Protein AF-A0A969V4X9-F1 (afdb_monomer_lite)

Foldseek 3Di:
DPPPWQKDWDWDDFPQRRIFIWIWGADPVNFKTKIKTKQLDWPLLVQPLSVLLVVLQVVLVVVDPQWHWDADNVTGIIMIMRMDTCHVHDDDPVNVVCRVVVRRCSSRVPRRVQSVVCSVPVDGPPPVVVVVVVVVVCCVVDPCVVVVVVVVVVVVVVVVVVVVVPDDPPPPDDDD

pLDDT: mean 86.24, std 14.54, range [38.53, 97.69]

Secondary structure (DSSP, 8-state):
------EEEEEE--SS-S-EEEEEEEEGGGTEEEEEEEEEE--GGG-TTHHHHHHHHHHHHHHSSS-EEEE-TTT--EEEEEEEE-TTPPPPHHHHHHHHHHHHHIIIIIIHHHHHHHHHHS--TT-HHHHHHHHHHHHHHSTTHHHHHHHHHHHHHHHHHHHHHSSPPS------

Sequence (176 aa):
LEPKTHRIYTGVQGENIDHLLIIIELEEDGEFFSVYAPGVLSDVQNHVHKSAILQTMLSISWETKMLQWEYDPSDGEIRAIIEFPLEDAEMTERQFNRCLHGLVQLVDEMAMPRLRHVMETGFDLDDEDEGERLLLALQAEAPGLLSVLERAMEARKQRGRQYMNDSPSDSDTVQE

Radius of gyration: 23.24 Å; chains: 1; bounding box: 63×51×72 Å

Structure (mmCIF, N/CA/C/O backbone):
data_AF-A0A969V4X9-F1
#
_entry.id   AF-A0A969V4X9-F1
#
loop_
_atom_site.group_PDB
_atom_site.id
_atom_site.type_symbol
_atom_site.label_atom_id
_atom_site.label_alt_id
_atom_site.label_comp_id
_atom_site.label_asym_id
_atom_site.label_entity_id
_atom_site.label_seq_id
_atom_site.pdbx_PDB_ins_code
_atom_site.Cartn_x
_atom_site.Cartn_y
_atom_site.Cartn_z
_atom_site.occupancy
_atom_site.B_iso_or_equiv
_atom_site.auth_seq_id
_atom_site.auth_comp_id
_atom_site.auth_asym_id
_atom_site.auth_atom_id
_atom_site.pdbx_PDB_model_num
ATOM 1 N N . LEU A 1 1 ? -27.626 -12.149 19.887 1.00 43.78 1 LEU A N 1
ATOM 2 C CA . LEU A 1 1 ? -27.192 -10.752 19.698 1.00 43.78 1 LEU A CA 1
ATOM 3 C C . LEU A 1 1 ? -26.146 -10.814 18.610 1.00 43.78 1 LEU A C 1
ATOM 5 O O . LEU A 1 1 ? -25.141 -11.474 18.830 1.00 43.78 1 LEU A O 1
ATOM 9 N N . GLU A 1 2 ? -26.437 -10.285 17.425 1.00 48.66 2 GLU A N 1
ATOM 10 C CA . GLU A 1 2 ? -25.386 -10.104 16.420 1.00 48.66 2 GLU A CA 1
ATOM 11 C C . GLU A 1 2 ? -24.321 -9.178 17.029 1.00 48.66 2 GLU A C 1
ATOM 13 O O . GLU A 1 2 ? -24.698 -8.204 17.697 1.00 48.66 2 GLU A O 1
ATOM 18 N N . PRO A 1 3 ? -23.023 -9.502 16.912 1.00 53.81 3 PRO A N 1
ATOM 19 C CA . PRO A 1 3 ? -21.975 -8.626 17.412 1.00 53.81 3 PRO A CA 1
ATOM 20 C C . PRO A 1 3 ? -22.125 -7.263 16.732 1.00 53.81 3 PRO A C 1
ATOM 22 O O . PRO A 1 3 ? -22.320 -7.183 15.520 1.00 53.81 3 PRO A O 1
ATOM 25 N N . LYS A 1 4 ? -22.094 -6.182 17.518 1.00 58.22 4 LYS A N 1
ATOM 26 C CA . LYS A 1 4 ? -22.106 -4.827 16.962 1.00 58.22 4 LYS A CA 1
ATOM 27 C C . LYS A 1 4 ? -20.844 -4.663 16.123 1.00 58.22 4 LYS A C 1
ATOM 29 O O . LYS A 1 4 ? -19.748 -4.644 16.666 1.00 58.22 4 LYS A O 1
ATOM 34 N N . THR A 1 5 ? -21.003 -4.551 14.812 1.00 66.00 5 THR A N 1
ATOM 35 C CA . THR A 1 5 ? -19.896 -4.251 13.905 1.00 66.00 5 THR A CA 1
ATOM 36 C C . THR A 1 5 ? -19.573 -2.764 14.012 1.00 66.00 5 THR A C 1
ATOM 38 O O . THR A 1 5 ? -20.360 -1.928 13.563 1.00 66.00 5 THR A O 1
ATOM 41 N N . HIS A 1 6 ? -18.434 -2.421 14.610 1.00 83.62 6 HIS A N 1
ATOM 42 C CA . HIS A 1 6 ? -17.920 -1.050 14.656 1.00 83.62 6 HIS A CA 1
ATOM 43 C C . HIS A 1 6 ? -17.169 -0.740 13.359 1.00 83.62 6 HIS A C 1
ATOM 45 O O . HIS A 1 6 ? -15.962 -0.538 13.378 1.00 83.62 6 HIS A O 1
ATOM 51 N N . ARG A 1 7 ? -17.880 -0.760 12.225 1.00 93.00 7 ARG A N 1
ATOM 52 C CA . ARG A 1 7 ? -17.279 -0.617 10.895 1.00 93.00 7 ARG A CA 1
ATOM 53 C C . ARG A 1 7 ? -17.981 0.454 10.068 1.00 93.00 7 ARG A C 1
ATOM 55 O O . ARG A 1 7 ? -19.210 0.504 10.014 1.00 93.00 7 ARG A O 1
ATOM 62 N N . ILE A 1 8 ? -17.191 1.283 9.399 1.00 94.00 8 ILE A N 1
ATOM 63 C CA . ILE A 1 8 ? -17.632 2.296 8.442 1.00 94.00 8 ILE A CA 1
ATOM 64 C C . ILE A 1 8 ? -17.066 1.919 7.074 1.00 94.00 8 ILE A C 1
ATOM 66 O O . ILE A 1 8 ? -15.883 1.616 6.948 1.00 94.00 8 ILE A O 1
ATOM 70 N N . TYR A 1 9 ? -17.919 1.972 6.054 1.00 94.88 9 TYR A N 1
ATOM 71 C CA . TYR A 1 9 ? -17.525 1.848 4.655 1.00 94.88 9 TYR A CA 1
ATOM 72 C C . TYR A 1 9 ? -17.676 3.211 3.993 1.00 94.88 9 TYR A C 1
ATOM 74 O O . TYR A 1 9 ? -18.742 3.825 4.074 1.00 94.88 9 TYR A O 1
ATOM 82 N N . THR A 1 10 ? -16.622 3.682 3.340 1.00 94.44 10 THR A N 1
ATOM 83 C CA . THR A 1 10 ? -16.643 4.932 2.579 1.00 94.44 10 THR A CA 1
ATOM 84 C C . THR A 1 10 ? -15.857 4.779 1.284 1.00 94.44 10 THR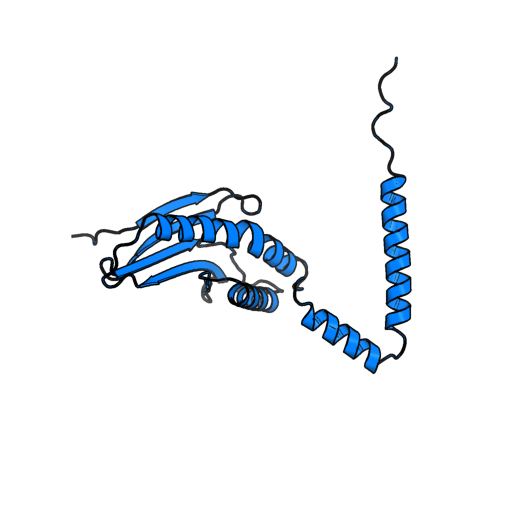 A C 1
ATOM 86 O O . THR A 1 10 ? -15.020 3.893 1.162 1.00 94.44 10 THR A O 1
ATOM 89 N N . GLY A 1 11 ? -16.155 5.612 0.293 1.00 92.25 11 GLY A N 1
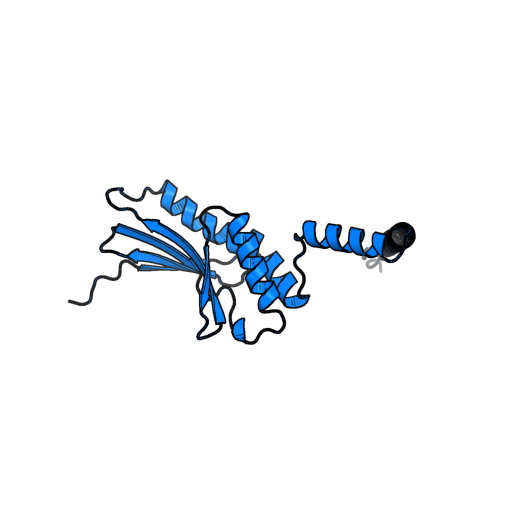ATOM 90 C CA . GLY A 1 11 ? -15.471 5.621 -0.996 1.00 92.25 11 GLY A CA 1
ATOM 91 C C . GLY A 1 11 ? -14.837 6.979 -1.247 1.00 92.25 11 GLY A C 1
ATOM 92 O O . GLY A 1 11 ? -15.440 8.009 -0.938 1.00 92.25 11 GLY A O 1
ATOM 93 N N . VAL A 1 12 ? -13.636 6.979 -1.813 1.00 89.38 12 VAL A N 1
ATOM 94 C CA . VAL A 1 12 ? -12.918 8.189 -2.221 1.00 89.38 12 VAL A CA 1
ATOM 95 C C . VAL A 1 12 ? -12.545 8.067 -3.694 1.00 89.38 12 VAL A C 1
ATOM 97 O O . VAL A 1 12 ? -12.189 6.989 -4.162 1.00 89.38 12 VAL A O 1
ATOM 100 N N . GLN A 1 13 ? -12.652 9.171 -4.428 1.00 87.12 13 GLN A N 1
ATOM 101 C CA . GLN A 1 13 ? -12.092 9.290 -5.773 1.00 87.12 13 GLN A CA 1
ATOM 102 C C . GLN A 1 13 ? -10.764 10.033 -5.666 1.00 87.12 13 GLN A C 1
ATOM 104 O O . GLN A 1 13 ? -10.707 11.075 -5.008 1.00 87.12 13 GLN A O 1
ATOM 109 N N . GLY A 1 14 ? -9.721 9.473 -6.269 1.00 81.94 14 GLY A N 1
ATOM 110 C CA . GLY A 1 14 ? -8.389 10.060 -6.326 1.00 81.94 14 GLY A CA 1
ATOM 111 C C . GLY A 1 14 ? -8.033 10.533 -7.732 1.00 81.94 14 GLY A C 1
ATOM 112 O O . GLY A 1 14 ? -8.827 10.426 -8.666 1.00 81.94 14 GLY A O 1
ATOM 113 N N . GLU A 1 15 ? -6.821 11.055 -7.885 1.00 85.94 15 GLU A N 1
ATOM 114 C CA . GLU A 1 15 ? -6.252 11.388 -9.194 1.00 85.94 15 GLU A CA 1
ATOM 115 C C . GLU A 1 15 ? -5.835 10.128 -9.956 1.00 85.94 15 GLU A C 1
ATOM 117 O O . GLU A 1 15 ? -5.897 10.073 -11.184 1.00 85.94 15 GLU A O 1
ATOM 122 N N . ASN A 1 16 ? -5.395 9.113 -9.214 1.00 86.69 16 ASN A N 1
ATOM 123 C CA . ASN A 1 16 ? -4.781 7.904 -9.734 1.00 86.69 16 ASN A CA 1
ATOM 124 C C . ASN A 1 16 ? -5.687 6.677 -9.568 1.00 86.69 16 ASN A C 1
ATOM 126 O O . ASN A 1 16 ? -5.441 5.660 -10.216 1.00 86.69 16 ASN A O 1
ATOM 130 N N . ILE A 1 17 ? -6.712 6.745 -8.724 1.00 81.88 17 ILE A N 1
ATOM 131 C CA . ILE A 1 17 ? -7.678 5.675 -8.482 1.00 81.88 17 ILE A CA 1
ATOM 132 C C . ILE A 1 17 ? -9.101 6.202 -8.679 1.00 81.88 17 ILE A C 1
ATOM 134 O O . ILE A 1 17 ? -9.562 7.083 -7.953 1.00 81.88 17 ILE A O 1
ATOM 138 N N . ASP A 1 18 ? -9.836 5.576 -9.602 1.00 80.31 18 ASP A N 1
ATOM 139 C CA . ASP A 1 18 ? -11.227 5.933 -9.912 1.00 80.31 18 ASP A CA 1
ATOM 140 C C . ASP A 1 18 ? -12.182 5.717 -8.726 1.00 80.31 18 ASP A C 1
ATOM 142 O O . ASP A 1 18 ? -13.144 6.467 -8.538 1.00 80.31 18 ASP A O 1
ATOM 146 N N . HIS A 1 19 ? -11.941 4.665 -7.938 1.00 86.81 19 HIS A N 1
ATOM 147 C CA . HIS A 1 19 ? -12.725 4.338 -6.752 1.00 86.81 19 HIS A CA 1
ATOM 148 C C . HIS A 1 19 ? -11.875 3.602 -5.711 1.00 86.81 19 HIS A C 1
ATOM 150 O O . HIS A 1 19 ? -11.645 2.398 -5.815 1.00 86.81 19 HIS A O 1
ATOM 156 N N . LEU A 1 20 ? -11.485 4.303 -4.649 1.00 91.00 20 LEU A N 1
ATOM 157 C CA . LEU A 1 20 ? -10.825 3.722 -3.487 1.00 91.00 20 LEU A CA 1
ATOM 158 C C . LEU A 1 20 ? -11.873 3.425 -2.408 1.00 91.00 20 LEU A C 1
ATOM 160 O O . LEU A 1 20 ? -12.407 4.343 -1.782 1.00 91.00 20 LEU A O 1
ATOM 164 N N . LEU A 1 21 ? -12.202 2.146 -2.210 1.00 95.19 21 LEU A N 1
ATOM 165 C CA . LEU A 1 21 ? -13.000 1.725 -1.056 1.00 95.19 21 LEU A CA 1
ATOM 166 C C . LEU A 1 21 ? -12.126 1.833 0.194 1.00 95.19 21 LEU A C 1
ATOM 168 O O . LEU A 1 21 ? -11.005 1.340 0.200 1.00 95.19 21 LEU A O 1
ATOM 172 N N . ILE A 1 22 ? -12.648 2.450 1.246 1.00 96.88 22 ILE A N 1
ATOM 173 C CA . ILE A 1 22 ? -11.993 2.564 2.545 1.00 96.88 22 ILE A CA 1
ATOM 174 C C . ILE A 1 22 ? -12.905 1.941 3.592 1.00 96.88 22 ILE A C 1
ATOM 176 O O . ILE A 1 22 ? -14.093 2.269 3.695 1.00 96.88 22 ILE A O 1
ATOM 180 N N . ILE A 1 23 ? -12.322 1.052 4.382 1.00 97.31 23 ILE A N 1
ATOM 181 C CA . ILE A 1 23 ? -12.945 0.424 5.532 1.00 97.31 23 ILE A CA 1
ATOM 182 C C . ILE A 1 23 ? -12.253 0.968 6.773 1.00 97.31 23 ILE A C 1
ATOM 184 O O . ILE A 1 23 ? -11.030 1.009 6.849 1.00 97.31 23 ILE A O 1
ATOM 188 N N . ILE A 1 24 ? -13.052 1.429 7.726 1.00 96.81 24 ILE A N 1
ATOM 189 C CA . ILE A 1 24 ? -12.587 1.903 9.026 1.00 96.81 24 ILE A CA 1
ATOM 190 C C . ILE A 1 24 ? -13.251 1.021 10.061 1.00 96.81 24 ILE A C 1
ATOM 192 O O . ILE A 1 24 ? -14.482 0.913 10.053 1.00 96.81 24 ILE A O 1
ATOM 196 N N . GLU A 1 25 ? -12.479 0.435 10.963 1.00 95.56 25 GLU A N 1
ATOM 197 C CA . GLU A 1 25 ? -13.048 -0.370 12.027 1.00 95.56 25 GLU A CA 1
ATOM 198 C C . GLU A 1 25 ? -12.310 -0.299 13.354 1.00 95.56 25 GLU A C 1
ATOM 200 O O . GLU A 1 25 ? -11.168 0.149 13.458 1.00 95.56 25 GLU A O 1
ATOM 205 N N . LEU A 1 26 ? -13.051 -0.706 14.382 1.00 94.12 26 LEU A N 1
ATOM 206 C CA . LEU A 1 26 ? -12.518 -1.019 15.690 1.00 94.12 26 LEU A CA 1
ATOM 207 C C . LEU A 1 26 ? -12.644 -2.520 15.930 1.00 94.12 26 LEU A C 1
ATOM 209 O O . LEU A 1 26 ? -13.746 -3.080 15.877 1.00 94.12 26 LEU A O 1
ATOM 213 N N . GLU A 1 27 ? -11.511 -3.132 16.226 1.00 92.38 27 GLU A N 1
ATOM 214 C CA . GLU A 1 27 ? -11.364 -4.525 16.619 1.00 92.38 27 GLU A CA 1
ATOM 215 C C . GLU A 1 27 ? -11.038 -4.606 18.115 1.00 92.38 27 GLU A C 1
ATOM 217 O O . GLU A 1 27 ? -10.978 -3.583 18.801 1.00 92.38 27 GLU A O 1
ATOM 222 N N . GLU A 1 28 ? -10.902 -5.827 18.638 1.00 92.19 28 GLU A N 1
ATOM 223 C CA . GLU A 1 28 ? -10.528 -6.069 20.041 1.00 92.19 28 GLU A CA 1
ATOM 224 C C . GLU A 1 28 ? -11.402 -5.272 21.032 1.00 92.19 28 GLU A C 1
ATOM 226 O O . GLU A 1 28 ? -10.919 -4.541 21.884 1.00 92.19 28 GLU A O 1
ATOM 231 N N . ASP A 1 29 ? -12.729 -5.346 20.858 1.00 89.50 29 ASP A N 1
ATOM 232 C CA . ASP A 1 29 ? -13.720 -4.626 21.677 1.00 89.50 29 ASP A CA 1
ATOM 233 C C . ASP A 1 29 ? -13.531 -3.091 21.745 1.00 89.50 29 ASP A C 1
ATOM 235 O O . ASP A 1 29 ? -14.072 -2.429 22.633 1.00 89.50 29 ASP A O 1
ATOM 239 N N . GLY A 1 30 ? -12.851 -2.498 20.758 1.00 89.88 30 GLY A N 1
ATOM 240 C CA . GLY A 1 30 ? -12.553 -1.065 20.716 1.00 89.88 30 GLY A CA 1
ATOM 241 C C . GLY A 1 30 ? -11.087 -0.722 20.967 1.00 89.88 30 GLY A C 1
ATOM 242 O O . GLY A 1 30 ? -10.726 0.444 20.822 1.00 89.88 30 GLY A O 1
ATOM 243 N N . GLU A 1 31 ? -10.262 -1.706 21.326 1.00 93.19 31 GLU A N 1
ATOM 244 C CA . GLU A 1 31 ? -8.864 -1.511 21.723 1.00 93.19 31 GLU A CA 1
ATOM 245 C C . GLU A 1 31 ? -7.889 -1.540 20.541 1.00 93.19 31 GLU A C 1
ATOM 247 O O . GLU A 1 31 ? -6.721 -1.201 20.718 1.00 93.19 31 GLU A O 1
ATOM 252 N N . PHE A 1 32 ? -8.353 -1.844 19.325 1.00 94.88 32 PHE A N 1
ATOM 253 C CA . PHE A 1 32 ? -7.520 -1.842 18.123 1.00 94.88 32 PHE A CA 1
ATOM 254 C C . PHE A 1 32 ? -8.195 -1.082 16.981 1.00 94.88 32 PHE A C 1
ATOM 256 O O . PHE A 1 32 ? -9.349 -1.342 16.643 1.00 94.88 32 PHE A O 1
ATOM 263 N N . PHE A 1 33 ? -7.490 -0.116 16.392 1.00 96.19 33 PHE A N 1
ATOM 264 C CA . PHE A 1 33 ? -8.005 0.702 15.296 1.00 96.19 33 PHE A CA 1
ATOM 265 C C . PHE A 1 33 ? -7.358 0.309 13.975 1.00 96.19 33 PHE A C 1
ATOM 267 O O . PHE A 1 33 ? -6.131 0.241 13.892 1.00 96.19 33 PHE A O 1
ATOM 274 N N . SER A 1 34 ? -8.172 0.175 12.927 1.00 96.88 34 SER A N 1
ATOM 275 C CA . SER A 1 34 ? -7.693 0.002 11.559 1.00 96.88 34 SER A CA 1
ATOM 276 C C . SER A 1 34 ? -8.452 0.890 10.570 1.00 96.88 34 SER A C 1
ATOM 278 O O . SER A 1 34 ? -9.662 1.125 10.658 1.00 96.88 34 SER A O 1
ATOM 280 N N . VAL A 1 35 ? -7.711 1.412 9.595 1.00 97.50 35 VAL A N 1
ATOM 281 C CA . VAL A 1 35 ? -8.251 2.036 8.390 1.00 97.50 35 VAL A CA 1
ATOM 282 C C . VAL A 1 35 ? -7.493 1.502 7.188 1.00 97.50 35 VAL A C 1
ATOM 284 O O . VAL A 1 35 ? -6.271 1.622 7.108 1.00 97.50 35 VAL A O 1
ATOM 287 N N . TYR A 1 36 ? -8.210 0.889 6.254 1.00 97.12 36 TYR A N 1
ATOM 288 C CA . TYR A 1 36 ? -7.590 0.206 5.128 1.00 97.12 36 TYR A CA 1
ATOM 289 C C . TYR A 1 36 ? -8.387 0.331 3.845 1.00 97.12 36 TYR A C 1
ATOM 291 O O . TYR A 1 36 ? -9.604 0.518 3.839 1.00 97.12 36 TYR A O 1
ATOM 299 N N . ALA A 1 37 ? -7.660 0.203 2.745 1.00 96.44 37 ALA A N 1
ATOM 300 C CA . ALA A 1 37 ? -8.189 0.097 1.407 1.00 96.44 37 ALA A CA 1
ATOM 301 C C . ALA A 1 37 ? -7.980 -1.336 0.902 1.00 96.44 37 ALA A C 1
ATOM 303 O O . ALA A 1 37 ? -6.838 -1.717 0.620 1.00 96.44 37 ALA A O 1
ATOM 304 N N . PRO A 1 38 ? -9.044 -2.154 0.812 1.00 95.25 38 PRO A N 1
ATOM 305 C CA . PRO A 1 38 ? -8.969 -3.435 0.128 1.00 95.25 38 PRO A CA 1
ATOM 306 C C . PRO A 1 38 ? -8.931 -3.236 -1.392 1.00 95.25 38 PRO A C 1
ATOM 308 O O . PRO A 1 38 ? -9.351 -2.200 -1.911 1.0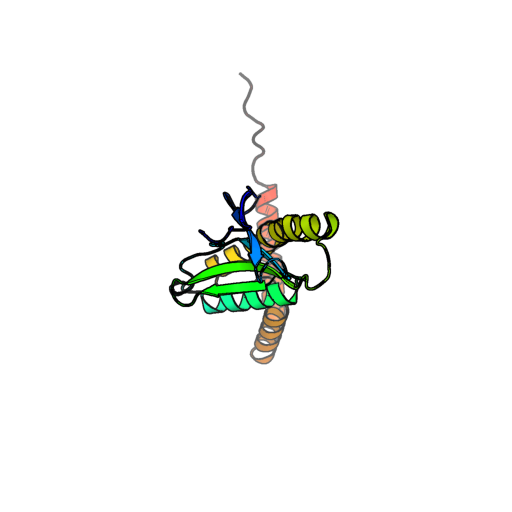0 95.25 38 PRO A O 1
ATOM 311 N N . GLY A 1 39 ? -8.471 -4.256 -2.109 1.00 92.38 39 GLY A N 1
ATOM 312 C CA . GLY A 1 39 ? -8.545 -4.320 -3.564 1.00 92.38 39 GLY A CA 1
ATOM 313 C C . GLY A 1 39 ? -7.785 -3.209 -4.281 1.00 92.38 39 GLY A C 1
ATOM 314 O O . GLY A 1 39 ? -8.189 -2.826 -5.375 1.00 92.38 39 GLY A O 1
ATOM 315 N N . VAL A 1 40 ? -6.706 -2.683 -3.688 1.00 94.00 40 VAL A N 1
ATOM 316 C CA . VAL A 1 40 ? -5.871 -1.653 -4.332 1.00 94.00 40 VAL A CA 1
ATOM 317 C C . VAL A 1 40 ? -5.308 -2.190 -5.645 1.00 94.00 40 VAL A C 1
ATOM 319 O O . VAL A 1 40 ? -5.346 -1.508 -6.665 1.00 94.00 40 VAL A O 1
ATOM 322 N N . LEU A 1 41 ? -4.841 -3.441 -5.623 1.00 93.75 41 LEU A N 1
ATOM 323 C CA . LEU A 1 41 ? -4.552 -4.241 -6.808 1.00 93.75 41 LEU A CA 1
ATOM 324 C C . LEU A 1 41 ? -5.179 -5.627 -6.640 1.00 93.75 41 LEU A C 1
ATOM 326 O O . LEU A 1 41 ? -5.418 -6.096 -5.526 1.00 93.75 41 LEU A O 1
ATOM 330 N N . SER A 1 42 ? -5.431 -6.302 -7.754 1.00 91.94 42 SER A N 1
ATOM 331 C CA . SER A 1 42 ? -5.992 -7.654 -7.777 1.00 91.94 42 SER A CA 1
ATOM 332 C C . SER A 1 42 ? -5.225 -8.530 -8.758 1.00 91.94 42 SER A C 1
ATOM 334 O O . SER A 1 42 ? -4.566 -8.022 -9.665 1.00 91.94 42 SER A O 1
ATOM 336 N N . ASP A 1 43 ? -5.322 -9.848 -8.578 1.00 92.69 43 ASP A N 1
ATOM 337 C CA . ASP A 1 43 ? -4.705 -10.854 -9.453 1.00 92.69 43 ASP A CA 1
ATOM 338 C C . ASP A 1 43 ? -3.167 -10.750 -9.563 1.00 92.69 43 ASP A C 1
ATOM 340 O O . ASP A 1 43 ? -2.540 -11.280 -10.484 1.00 92.69 43 ASP A O 1
ATOM 344 N N . VAL A 1 44 ? -2.508 -10.128 -8.573 1.00 96.19 44 VAL A N 1
ATOM 345 C CA . VAL A 1 44 ? -1.037 -10.006 -8.536 1.00 96.19 44 VAL A CA 1
ATOM 346 C C . VAL A 1 44 ? -0.369 -11.382 -8.495 1.00 96.19 44 VAL A C 1
ATOM 348 O O . VAL A 1 44 ? 0.753 -11.554 -8.971 1.00 96.19 44 VAL A O 1
ATOM 351 N N . GLN A 1 45 ? -1.070 -12.403 -7.992 1.00 96.12 45 GLN A N 1
ATOM 352 C CA . GLN A 1 45 ? -0.577 -13.778 -7.967 1.00 96.12 45 GLN A CA 1
ATOM 353 C C . GLN A 1 45 ? -0.222 -14.343 -9.352 1.00 96.12 45 GLN A C 1
ATOM 355 O O . GLN A 1 45 ? 0.721 -15.132 -9.431 1.00 96.12 45 GLN A O 1
ATOM 360 N N . ASN A 1 46 ? -0.932 -13.921 -10.407 1.00 96.00 46 ASN A N 1
ATOM 361 C CA . ASN A 1 46 ? -0.747 -14.380 -11.786 1.00 96.00 46 ASN A CA 1
ATOM 362 C C . ASN A 1 46 ? 0.001 -13.357 -12.657 1.00 96.00 46 ASN A C 1
ATOM 364 O O . ASN A 1 46 ? 0.241 -13.601 -13.841 1.00 96.00 46 ASN A O 1
ATOM 368 N N . HIS A 1 47 ? 0.384 -12.214 -12.087 1.00 97.25 47 HIS A N 1
ATOM 369 C CA . HIS A 1 47 ? 1.033 -11.142 -12.823 1.00 97.25 47 HIS A CA 1
ATOM 370 C C . HIS A 1 47 ? 2.484 -11.496 -13.187 1.00 97.25 47 HIS A C 1
ATOM 372 O O . HIS A 1 47 ? 3.260 -11.952 -12.345 1.00 97.25 47 HIS A O 1
ATOM 378 N N . VAL A 1 48 ? 2.897 -11.222 -14.431 1.00 97.62 48 VAL A N 1
ATOM 379 C CA . VAL A 1 48 ? 4.260 -11.523 -14.922 1.00 97.62 48 VAL A CA 1
ATOM 380 C C . VAL A 1 48 ? 5.352 -10.819 -14.104 1.00 97.62 48 VAL A C 1
ATOM 382 O O . VAL A 1 48 ? 6.430 -11.368 -13.894 1.00 97.62 48 VAL A O 1
ATOM 385 N N . HIS A 1 49 ? 5.042 -9.633 -13.578 1.00 97.38 49 HIS A N 1
ATOM 386 C CA . HIS A 1 49 ? 5.931 -8.828 -12.735 1.00 97.38 49 HIS A CA 1
ATOM 387 C C . HIS A 1 49 ? 5.651 -8.959 -11.230 1.00 97.38 49 HIS A C 1
ATOM 389 O O . HIS A 1 49 ? 6.022 -8.071 -10.470 1.00 97.38 49 HIS A O 1
ATOM 395 N N . LYS A 1 50 ? 5.015 -10.049 -10.774 1.00 96.88 50 LYS A N 1
ATOM 396 C CA . LYS A 1 50 ? 4.669 -10.266 -9.355 1.00 96.88 50 LYS A CA 1
ATOM 397 C C . LYS A 1 50 ? 5.810 -9.927 -8.392 1.00 96.88 50 LYS A C 1
ATOM 399 O O . LYS A 1 50 ? 5.600 -9.193 -7.435 1.00 96.88 50 LYS A O 1
ATOM 404 N N . SER A 1 51 ? 7.010 -10.451 -8.636 1.00 96.19 51 SER A N 1
ATOM 405 C CA . SER A 1 51 ? 8.156 -10.223 -7.748 1.00 96.19 51 SER A CA 1
ATOM 406 C C . SER A 1 51 ? 8.546 -8.750 -7.657 1.00 96.19 51 SER A C 1
ATOM 408 O O . SER A 1 51 ? 8.793 -8.275 -6.555 1.00 96.19 51 SER A O 1
ATOM 410 N N . ALA A 1 52 ? 8.548 -8.032 -8.784 1.00 95.50 52 ALA A N 1
ATOM 411 C CA . ALA A 1 52 ? 8.860 -6.607 -8.813 1.00 95.50 52 ALA A CA 1
ATOM 412 C C . ALA A 1 52 ? 7.790 -5.799 -8.067 1.00 95.50 52 ALA A C 1
ATOM 414 O O . ALA A 1 52 ? 8.128 -4.978 -7.228 1.00 95.50 52 ALA A O 1
ATOM 415 N N . ILE A 1 53 ? 6.506 -6.112 -8.276 1.00 96.56 53 ILE A N 1
ATOM 416 C CA . ILE A 1 53 ? 5.390 -5.468 -7.563 1.00 96.56 53 ILE A CA 1
ATOM 417 C C . ILE A 1 53 ? 5.546 -5.636 -6.048 1.00 96.56 53 ILE A C 1
ATOM 419 O O . ILE A 1 53 ? 5.511 -4.653 -5.311 1.00 96.56 53 ILE A O 1
ATOM 423 N N . LEU A 1 54 ? 5.753 -6.872 -5.578 1.00 96.69 54 LEU A N 1
ATOM 424 C CA . LEU A 1 54 ? 5.895 -7.157 -4.148 1.00 96.69 54 LEU A CA 1
ATOM 425 C C . LEU A 1 54 ? 7.147 -6.496 -3.554 1.00 96.69 54 LEU A C 1
ATOM 427 O O . LEU A 1 54 ? 7.093 -5.983 -2.439 1.00 96.69 54 LEU A O 1
ATOM 431 N N . GLN A 1 55 ? 8.263 -6.480 -4.286 1.00 95.44 55 GLN A N 1
ATOM 432 C CA . GLN A 1 55 ? 9.479 -5.789 -3.857 1.00 95.44 55 GLN A CA 1
ATOM 433 C C . GLN A 1 55 ? 9.253 -4.277 -3.752 1.00 95.44 55 GLN A C 1
ATOM 435 O O . GLN A 1 55 ? 9.575 -3.695 -2.720 1.00 95.44 55 GLN A O 1
ATOM 440 N N . THR A 1 56 ? 8.633 -3.656 -4.756 1.00 94.38 56 THR A N 1
ATOM 441 C CA . THR A 1 56 ? 8.277 -2.233 -4.733 1.00 94.38 56 THR A CA 1
ATOM 442 C C . THR A 1 56 ? 7.351 -1.899 -3.568 1.00 94.38 56 THR A C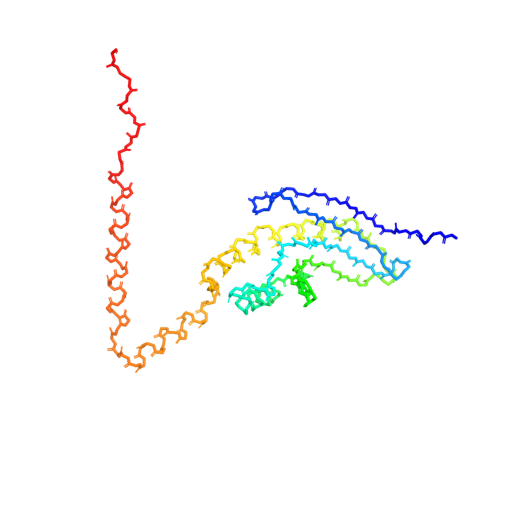 1
ATOM 444 O O . THR A 1 56 ? 7.575 -0.903 -2.890 1.00 94.38 56 THR A O 1
ATOM 447 N N . MET A 1 57 ? 6.354 -2.736 -3.261 1.00 95.31 57 MET A N 1
ATOM 448 C CA . MET A 1 57 ? 5.504 -2.529 -2.080 1.00 95.31 57 MET A CA 1
ATOM 449 C C . MET A 1 57 ? 6.314 -2.505 -0.778 1.00 95.31 57 MET A C 1
ATOM 451 O O . MET A 1 57 ? 6.060 -1.674 0.096 1.00 95.31 57 MET A O 1
ATOM 455 N N . LEU A 1 58 ? 7.300 -3.396 -0.633 1.00 94.19 58 LEU A N 1
ATOM 456 C CA . LEU A 1 58 ? 8.188 -3.401 0.532 1.00 94.19 58 LEU A CA 1
ATOM 457 C C . LEU A 1 58 ? 9.071 -2.146 0.582 1.00 94.19 58 LEU A C 1
ATOM 459 O O . LEU A 1 58 ? 9.236 -1.579 1.662 1.00 94.19 58 LEU A O 1
ATOM 463 N N . SER A 1 59 ? 9.578 -1.673 -0.560 1.00 92.88 59 SER A N 1
ATOM 464 C CA . SER A 1 59 ? 10.325 -0.410 -0.649 1.00 92.88 59 SER A CA 1
ATOM 465 C C . SER A 1 59 ? 9.461 0.785 -0.240 1.00 92.88 59 SER A C 1
ATOM 467 O O . SER A 1 59 ? 9.839 1.545 0.649 1.00 92.88 59 SER A O 1
ATOM 469 N N . ILE A 1 60 ? 8.239 0.884 -0.770 1.00 92.38 60 ILE A N 1
ATOM 470 C CA . ILE A 1 60 ? 7.265 1.907 -0.369 1.00 92.38 60 ILE A CA 1
ATOM 471 C C . ILE A 1 60 ? 6.972 1.817 1.138 1.00 92.38 60 ILE A C 1
ATOM 473 O O . ILE A 1 60 ? 6.892 2.838 1.823 1.00 92.38 60 ILE A O 1
ATOM 477 N N . SER A 1 61 ? 6.835 0.608 1.691 1.00 92.69 61 SER A N 1
ATOM 478 C CA . SER A 1 61 ? 6.608 0.419 3.134 1.00 92.69 61 SER A CA 1
ATOM 479 C C . SER A 1 61 ? 7.776 0.941 3.978 1.00 92.69 61 SER A C 1
ATOM 481 O O . SER A 1 61 ? 7.567 1.451 5.073 1.00 92.69 61 SER A O 1
ATOM 483 N N . TRP A 1 62 ? 9.008 0.834 3.475 1.00 91.06 62 TRP A N 1
ATOM 484 C CA . TRP A 1 62 ? 10.202 1.366 4.132 1.00 91.06 62 TRP A CA 1
ATOM 485 C C . TRP A 1 62 ? 10.289 2.897 4.061 1.00 91.06 62 TRP A C 1
ATOM 487 O O . TRP A 1 62 ? 10.701 3.551 5.020 1.00 91.06 62 TRP A O 1
ATOM 497 N N . GLU A 1 63 ? 9.899 3.475 2.927 1.00 90.25 63 GLU A N 1
ATOM 498 C CA . GLU A 1 63 ? 9.952 4.918 2.673 1.00 90.25 63 GLU A CA 1
ATOM 499 C C . GLU A 1 63 ? 8.846 5.689 3.412 1.00 90.25 63 GLU A C 1
ATOM 501 O O . GLU A 1 63 ? 8.985 6.878 3.722 1.00 90.25 63 GLU A O 1
ATOM 506 N N . THR A 1 64 ? 7.744 5.009 3.722 1.00 90.19 64 THR A N 1
ATOM 507 C CA . THR A 1 64 ? 6.563 5.607 4.341 1.00 90.19 64 THR A CA 1
ATOM 508 C C . THR A 1 64 ? 6.484 5.347 5.838 1.00 90.19 64 THR A C 1
ATOM 510 O O . THR A 1 64 ? 7.129 4.473 6.407 1.00 90.19 64 THR A O 1
ATOM 513 N N . LYS A 1 65 ? 5.674 6.158 6.523 1.00 87.88 65 LYS A N 1
ATOM 514 C CA . LYS A 1 65 ? 5.331 5.936 7.931 1.00 87.88 65 LYS A CA 1
ATOM 515 C C . LYS A 1 65 ? 3.887 5.478 8.027 1.00 87.88 65 LYS A C 1
ATOM 517 O O . LYS A 1 65 ? 3.029 6.064 7.374 1.00 87.88 65 LYS A O 1
ATOM 522 N N . MET A 1 66 ? 3.623 4.556 8.952 1.00 90.75 66 MET A N 1
ATOM 523 C CA . MET A 1 66 ? 2.296 4.026 9.318 1.00 90.75 66 MET A CA 1
ATOM 524 C C . MET A 1 66 ? 1.656 3.099 8.284 1.00 90.75 66 MET A C 1
ATOM 526 O O . MET A 1 66 ? 0.943 2.193 8.690 1.00 90.75 66 MET A O 1
ATOM 530 N N . LEU A 1 67 ? 1.882 3.329 6.990 1.00 94.88 67 LEU A 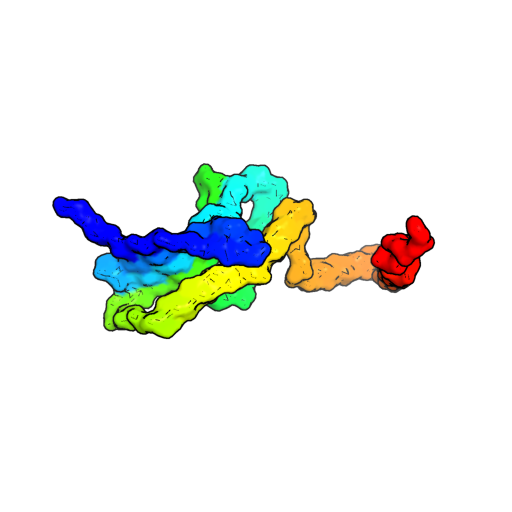N 1
ATOM 531 C CA . LEU A 1 67 ? 1.294 2.511 5.940 1.00 94.88 67 LEU A CA 1
ATOM 532 C C . LEU A 1 67 ? 1.963 1.140 5.882 1.00 94.88 67 LEU A C 1
ATOM 534 O O . LEU A 1 67 ? 3.181 1.033 5.755 1.00 94.88 67 LEU A O 1
ATOM 538 N N . GLN A 1 68 ? 1.141 0.106 5.923 1.00 95.81 68 GLN A N 1
ATOM 539 C CA . GLN A 1 68 ? 1.527 -1.263 5.647 1.00 95.81 68 GLN A CA 1
ATOM 540 C C . GLN A 1 68 ? 0.832 -1.721 4.373 1.00 95.81 68 GLN A C 1
ATOM 542 O O . GLN A 1 68 ? -0.296 -1.329 4.063 1.00 95.81 68 GLN A O 1
ATOM 547 N N . TRP A 1 69 ? 1.539 -2.564 3.639 1.00 96.56 69 TRP A N 1
ATOM 548 C CA . TRP A 1 69 ? 1.050 -3.193 2.431 1.00 96.56 69 TRP A CA 1
ATOM 549 C C . TRP A 1 69 ? 0.917 -4.688 2.670 1.00 96.56 69 TRP A C 1
ATOM 551 O O . TRP A 1 69 ? 1.869 -5.341 3.099 1.00 96.56 69 TRP A O 1
ATOM 561 N N . GLU A 1 70 ? -0.251 -5.231 2.364 1.00 96.62 70 GLU A N 1
ATOM 562 C CA . GLU A 1 70 ? -0.553 -6.644 2.548 1.00 96.62 70 GLU A CA 1
ATOM 563 C C . GLU A 1 70 ? -0.816 -7.316 1.207 1.00 96.62 70 GLU A C 1
ATOM 565 O O . GLU A 1 70 ? -1.382 -6.718 0.291 1.00 96.62 70 GLU A O 1
ATOM 570 N N . TYR A 1 71 ? -0.405 -8.577 1.110 1.00 97.31 71 TYR A N 1
ATOM 571 C CA . TYR A 1 71 ? -0.663 -9.443 -0.031 1.00 97.31 71 TYR A CA 1
ATOM 572 C C . TYR A 1 71 ? -1.386 -10.693 0.454 1.00 97.31 71 TYR A C 1
ATOM 574 O O . TYR A 1 71 ? -0.840 -11.440 1.270 1.00 97.31 71 TYR A O 1
ATOM 582 N N . ASP A 1 72 ? -2.583 -10.936 -0.074 1.00 95.94 72 ASP A N 1
ATOM 583 C CA . ASP A 1 72 ? -3.302 -12.184 0.151 1.00 95.94 72 ASP A CA 1
ATOM 584 C C . ASP A 1 72 ? -2.826 -13.237 -0.871 1.00 95.94 72 ASP A C 1
ATOM 586 O O . ASP A 1 72 ? -3.040 -13.094 -2.079 1.00 95.94 72 ASP A O 1
ATOM 590 N N . PRO A 1 73 ? -2.153 -14.318 -0.438 1.00 93.06 73 PRO A N 1
ATOM 591 C CA . PRO A 1 73 ? -1.666 -15.345 -1.351 1.00 93.06 73 PRO A CA 1
ATOM 592 C C . PRO A 1 73 ? -2.778 -16.231 -1.932 1.00 93.06 73 PRO A C 1
ATOM 594 O O . PRO A 1 73 ? -2.482 -17.026 -2.823 1.00 93.06 73 PRO A O 1
ATOM 597 N N . SER A 1 74 ? -4.011 -16.158 -1.420 1.00 93.44 74 SER A N 1
ATOM 598 C CA . SER A 1 74 ? -5.122 -17.006 -1.861 1.00 93.44 74 SER A CA 1
ATOM 599 C C . SER A 1 74 ? -5.788 -16.509 -3.147 1.00 93.44 74 SER A C 1
ATOM 601 O O . SER A 1 74 ? -6.190 -17.327 -3.978 1.00 93.44 74 SER A O 1
ATOM 603 N N . ASP A 1 75 ? -5.858 -15.192 -3.346 1.00 92.06 75 ASP A N 1
ATOM 604 C CA . ASP A 1 75 ? -6.465 -14.555 -4.521 1.00 92.06 75 ASP A CA 1
ATOM 605 C C . ASP A 1 75 ? -5.557 -13.511 -5.199 1.00 92.06 75 ASP A C 1
ATOM 607 O O . ASP A 1 75 ? -5.812 -13.085 -6.330 1.00 92.06 75 ASP A O 1
ATOM 611 N N . GLY A 1 76 ? -4.437 -13.166 -4.569 1.00 94.44 76 GLY A N 1
ATOM 612 C CA . GLY A 1 76 ? -3.494 -12.184 -5.065 1.00 94.44 76 GLY A CA 1
ATOM 613 C C . GLY A 1 76 ? -3.936 -10.735 -4.885 1.00 94.44 76 GLY A C 1
ATOM 614 O O . GLY A 1 76 ? -3.439 -9.877 -5.618 1.00 94.44 76 GLY A O 1
ATOM 615 N N . GLU A 1 77 ? -4.869 -10.468 -3.974 1.00 96.12 77 GLU A N 1
ATOM 616 C CA . GLU A 1 77 ? -5.289 -9.123 -3.600 1.00 96.12 77 GLU A CA 1
ATOM 617 C C . GLU A 1 77 ? -4.167 -8.372 -2.870 1.00 96.12 77 GLU A C 1
ATOM 619 O O . GLU A 1 77 ? -3.459 -8.932 -2.028 1.00 96.12 77 GLU A O 1
ATOM 624 N N . ILE A 1 78 ? -4.028 -7.082 -3.185 1.00 96.56 78 ILE A N 1
ATOM 625 C CA . ILE A 1 78 ? -3.187 -6.143 -2.446 1.00 96.56 78 ILE A CA 1
ATOM 626 C C . ILE A 1 78 ? -4.058 -5.176 -1.665 1.00 96.56 78 ILE A C 1
ATOM 628 O O . ILE A 1 78 ? -4.963 -4.549 -2.225 1.00 96.56 78 ILE A O 1
ATOM 632 N N . ARG A 1 79 ? -3.729 -5.014 -0.384 1.00 96.38 79 ARG A N 1
ATOM 633 C CA . ARG A 1 79 ? -4.397 -4.088 0.529 1.00 96.38 79 ARG A CA 1
ATOM 634 C C . ARG A 1 79 ? -3.395 -3.102 1.108 1.00 96.38 79 ARG A C 1
ATOM 636 O O . ARG A 1 79 ? -2.221 -3.424 1.284 1.00 96.38 79 ARG A O 1
ATOM 643 N N . ALA A 1 80 ? -3.878 -1.906 1.405 1.00 96.94 80 ALA A N 1
ATOM 644 C CA . ALA A 1 80 ? -3.115 -0.870 2.082 1.00 96.94 80 ALA A CA 1
ATOM 645 C C . ALA A 1 80 ? -3.793 -0.563 3.417 1.00 96.94 80 ALA A C 1
ATOM 647 O O . ALA A 1 80 ? -4.985 -0.261 3.427 1.00 96.94 80 ALA A O 1
ATOM 648 N N . ILE A 1 81 ? -3.066 -0.648 4.527 1.00 97.69 81 ILE A N 1
ATOM 649 C CA . ILE A 1 81 ? -3.626 -0.541 5.879 1.00 97.69 81 ILE A CA 1
ATOM 650 C C . ILE A 1 81 ? -2.790 0.385 6.759 1.00 97.69 81 ILE A C 1
ATOM 652 O O . ILE A 1 81 ? -1.565 0.430 6.668 1.00 97.69 81 ILE A O 1
ATOM 656 N N . ILE A 1 82 ? -3.474 1.156 7.600 1.00 97.69 82 ILE A N 1
ATOM 657 C CA . ILE A 1 82 ? -2.902 1.817 8.768 1.00 97.69 82 ILE A CA 1
ATOM 658 C C . ILE A 1 82 ? -3.652 1.279 9.976 1.00 97.69 82 ILE A C 1
ATOM 660 O O . ILE A 1 82 ? -4.866 1.461 10.083 1.00 97.69 82 ILE A O 1
ATOM 664 N N . GLU A 1 83 ? -2.924 0.669 10.899 1.00 96.50 83 GLU A N 1
ATOM 665 C CA . GLU A 1 83 ? -3.492 0.099 12.112 1.00 96.50 83 GLU A CA 1
ATOM 666 C C . GLU A 1 83 ? -2.580 0.310 13.317 1.00 96.50 83 GLU A C 1
ATOM 668 O O . GLU A 1 83 ? -1.363 0.474 13.188 1.00 96.50 83 GLU A O 1
ATOM 673 N N . PHE A 1 84 ? -3.184 0.388 14.498 1.00 96.25 84 PHE A N 1
ATOM 674 C CA . PHE A 1 84 ? -2.457 0.458 15.758 1.00 96.25 84 PHE A CA 1
ATOM 675 C C . PHE A 1 84 ? -3.385 0.169 16.941 1.00 96.25 84 PHE A C 1
ATOM 677 O O . PHE A 1 84 ? -4.579 0.488 16.889 1.00 96.25 84 PHE A O 1
ATOM 684 N N . PRO A 1 85 ? -2.829 -0.363 18.042 1.00 96.25 85 PRO A N 1
ATOM 685 C CA . PRO A 1 85 ? -3.583 -0.529 19.268 1.00 96.25 85 PRO A CA 1
ATOM 686 C C . PRO A 1 85 ? -3.897 0.841 19.886 1.00 96.25 85 PRO A C 1
ATOM 688 O O . PRO A 1 85 ? -3.055 1.747 19.928 1.00 96.25 85 PRO A O 1
ATOM 691 N N . LEU A 1 86 ? -5.135 0.991 20.343 1.00 94.94 86 LEU A N 1
ATOM 692 C CA . LEU A 1 86 ? -5.607 2.097 21.167 1.00 94.94 86 LEU A CA 1
ATOM 693 C C . LEU A 1 86 ? -5.408 1.799 22.655 1.00 94.94 86 LEU A C 1
ATOM 695 O O . LEU A 1 86 ? -5.045 2.716 23.387 1.00 94.94 86 LEU A O 1
ATOM 699 N N . GLU A 1 87 ? -5.574 0.540 23.079 1.00 93.50 87 GLU A N 1
ATOM 700 C CA . GLU A 1 87 ? -5.479 0.112 24.484 1.00 93.50 87 GLU A CA 1
ATOM 701 C C . GLU A 1 87 ? -6.363 0.991 25.397 1.00 93.50 87 GLU A C 1
ATOM 703 O O . GLU A 1 87 ? -7.587 0.998 25.288 1.00 93.50 87 GLU A O 1
ATOM 708 N N . ASP A 1 88 ? -5.751 1.792 26.274 1.00 92.31 88 ASP A N 1
ATOM 709 C CA . ASP A 1 88 ? -6.408 2.720 27.190 1.00 92.31 88 ASP A CA 1
ATOM 710 C C . ASP A 1 88 ? -6.573 4.146 26.627 1.00 92.31 88 ASP A C 1
ATOM 712 O O . ASP A 1 88 ? -7.101 5.030 27.312 1.00 92.31 88 ASP A O 1
ATOM 716 N N . ALA A 1 89 ? -6.135 4.400 25.390 1.00 92.06 89 ALA A N 1
ATOM 717 C CA . ALA A 1 89 ? -6.221 5.706 24.751 1.00 92.06 89 ALA A CA 1
ATOM 718 C C . ALA A 1 89 ? -7.505 5.877 23.926 1.00 92.06 89 ALA A C 1
ATOM 720 O O . ALA A 1 89 ? -7.827 5.094 23.036 1.00 92.06 89 ALA A O 1
ATOM 721 N N . GLU A 1 90 ? -8.196 6.998 24.132 1.00 91.31 90 GLU A N 1
ATOM 722 C CA . GLU A 1 90 ? -9.264 7.415 23.224 1.00 91.31 90 GLU A CA 1
ATOM 723 C C . GLU A 1 90 ? -8.674 7.961 21.915 1.00 91.31 90 GLU A C 1
ATOM 725 O O . GLU A 1 90 ? -7.801 8.838 21.914 1.00 91.31 90 GLU A O 1
ATOM 730 N N . MET A 1 91 ? -9.189 7.483 20.779 1.00 93.75 91 MET A N 1
ATOM 731 C CA . MET A 1 91 ? -8.797 8.006 19.475 1.00 93.75 91 MET A CA 1
ATOM 732 C C . MET A 1 91 ? -9.218 9.472 19.331 1.00 93.75 91 MET A C 1
ATOM 734 O O . MET A 1 91 ? -10.400 9.817 19.336 1.00 93.75 91 MET A O 1
ATOM 738 N N . THR A 1 92 ? -8.239 10.348 19.125 1.00 96.12 92 THR A N 1
ATOM 739 C CA . THR A 1 92 ? -8.504 11.762 18.849 1.00 96.12 92 THR A CA 1
ATOM 740 C C . THR A 1 92 ? -8.929 11.975 17.398 1.00 96.12 92 THR A C 1
ATOM 742 O O . THR A 1 92 ? -8.434 11.315 16.481 1.00 96.12 92 THR A O 1
ATOM 745 N N . GLU A 1 93 ? -9.748 12.999 17.154 1.00 96.62 93 GLU A N 1
ATOM 746 C CA . GLU A 1 93 ? -10.102 13.440 15.797 1.00 96.62 93 GLU A CA 1
ATOM 747 C C . GLU A 1 93 ? -8.853 13.731 14.942 1.00 96.62 93 GLU A C 1
ATOM 749 O O . GLU A 1 93 ? -8.820 13.441 13.747 1.00 96.62 93 GLU A O 1
ATOM 754 N N . ARG A 1 94 ? -7.780 14.254 15.554 1.00 97.12 94 ARG A N 1
ATOM 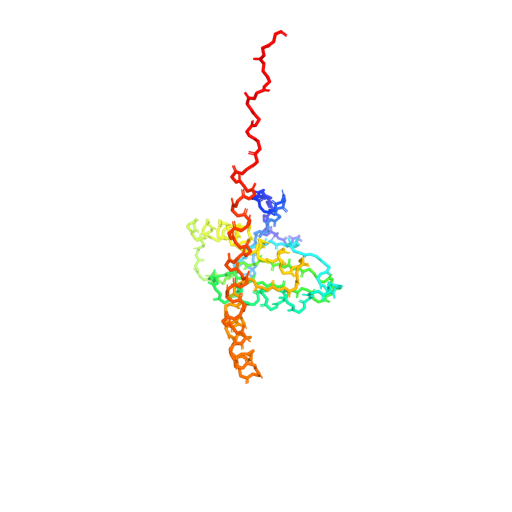755 C CA . ARG A 1 94 ? -6.516 14.516 14.854 1.00 97.12 94 ARG A CA 1
ATOM 756 C C . ARG A 1 94 ? -5.823 13.228 14.403 1.00 97.12 94 ARG A C 1
ATOM 758 O O . ARG A 1 94 ? -5.262 13.214 13.311 1.00 97.12 94 ARG A O 1
ATOM 765 N N . GLN A 1 95 ? -5.822 12.177 15.226 1.00 96.06 95 GLN A N 1
ATOM 766 C CA . GLN A 1 95 ? -5.285 10.865 14.839 1.00 96.06 95 GLN A CA 1
ATOM 767 C C . GLN A 1 95 ? -6.127 10.255 13.724 1.00 96.06 95 GLN A C 1
ATOM 769 O O . GLN A 1 95 ? -5.570 9.891 12.692 1.00 96.06 95 GLN A O 1
ATOM 774 N N . PHE A 1 96 ? -7.449 10.233 13.898 1.00 96.19 96 PHE A N 1
ATOM 775 C CA . PHE A 1 96 ? -8.384 9.710 12.908 1.00 96.19 96 PHE A CA 1
ATOM 776 C C . PHE A 1 96 ? -8.197 10.378 11.540 1.00 96.19 96 PHE A C 1
ATOM 778 O O . PHE A 1 96 ? -7.895 9.711 10.551 1.00 96.19 96 PHE A O 1
ATOM 785 N N . ASN A 1 97 ? -8.273 11.712 11.493 1.00 95.88 97 ASN A N 1
ATOM 786 C CA . ASN A 1 97 ? -8.117 12.463 10.250 1.00 95.88 97 ASN A CA 1
ATOM 787 C C . ASN A 1 97 ? -6.723 12.279 9.645 1.00 95.88 97 ASN A C 1
ATOM 789 O O . ASN A 1 97 ? -6.599 12.227 8.425 1.00 95.88 97 ASN A O 1
ATOM 793 N N . ARG A 1 98 ? -5.668 12.164 10.460 1.00 95.81 98 ARG A N 1
ATOM 794 C CA . ARG A 1 98 ? -4.316 11.904 9.950 1.00 95.81 98 ARG A CA 1
ATOM 795 C C . ARG A 1 98 ? -4.210 10.532 9.284 1.00 95.81 98 ARG A C 1
ATOM 797 O O . ARG A 1 98 ? -3.538 10.437 8.263 1.00 95.81 98 ARG A O 1
ATOM 804 N N . CYS A 1 99 ? -4.848 9.502 9.836 1.00 96.62 99 CYS A N 1
ATOM 805 C CA . CYS A 1 99 ? -4.826 8.162 9.249 1.00 96.62 99 CYS A CA 1
ATOM 806 C C . CYS A 1 99 ? -5.676 8.106 7.978 1.00 96.62 99 CYS A C 1
ATOM 808 O O . CYS A 1 99 ? -5.202 7.616 6.963 1.00 96.62 99 CYS A O 1
ATOM 810 N N . LEU A 1 100 ? -6.878 8.689 7.996 1.00 95.19 100 LEU A N 1
ATOM 811 C CA . LEU A 1 100 ? -7.769 8.696 6.835 1.00 95.19 100 LEU A CA 1
ATOM 812 C C . LEU A 1 100 ? -7.170 9.455 5.641 1.00 95.19 100 LEU A C 1
ATOM 814 O O . LEU A 1 100 ? -7.057 8.895 4.553 1.00 95.19 100 LEU A O 1
ATOM 818 N N . HIS A 1 101 ? -6.750 10.710 5.838 1.00 93.88 101 HIS A N 1
ATOM 819 C CA . HIS A 1 101 ? -6.128 11.487 4.759 1.00 93.88 101 HIS A CA 1
ATOM 820 C C . HIS A 1 101 ? -4.776 10.895 4.355 1.00 93.88 101 HIS A C 1
ATOM 822 O O . HIS A 1 101 ? -4.459 10.855 3.171 1.00 93.88 101 HIS A O 1
ATOM 828 N N . GLY A 1 102 ? -4.000 10.408 5.329 1.00 94.50 102 GLY A N 1
ATOM 829 C CA . GLY A 1 102 ? -2.714 9.768 5.076 1.00 94.50 102 GLY A CA 1
ATOM 830 C C . GLY A 1 102 ? -2.846 8.521 4.207 1.00 94.50 102 GLY A C 1
ATOM 831 O O . GLY A 1 102 ? -2.077 8.377 3.267 1.00 94.50 102 GLY A O 1
ATOM 832 N N . LEU A 1 103 ? -3.837 7.660 4.465 1.00 96.00 103 LEU A N 1
ATOM 833 C CA . LEU A 1 103 ? -4.094 6.478 3.642 1.00 96.00 103 LEU A CA 1
ATOM 834 C C . LEU A 1 103 ? -4.379 6.875 2.190 1.00 96.00 103 LEU A C 1
ATOM 836 O O . LEU A 1 103 ? -3.707 6.385 1.290 1.00 96.00 103 LEU A O 1
ATOM 840 N N . VAL A 1 104 ? -5.331 7.789 1.970 1.00 94.12 104 VAL A N 1
ATOM 841 C CA . VAL A 1 104 ? -5.693 8.249 0.618 1.00 94.12 104 VAL A CA 1
ATOM 842 C C . VAL A 1 104 ? -4.476 8.822 -0.095 1.00 94.12 104 VAL A C 1
ATOM 844 O O . VAL A 1 104 ? -4.175 8.407 -1.207 1.00 94.12 104 VAL A O 1
ATOM 847 N N . GLN A 1 105 ? -3.750 9.725 0.562 1.00 93.56 105 GLN A N 1
ATOM 848 C CA . GLN A 1 105 ? -2.609 10.403 -0.036 1.00 93.56 105 GLN A CA 1
ATOM 849 C C . GLN A 1 105 ? -1.480 9.428 -0.393 1.00 93.56 105 GLN A C 1
ATOM 851 O O . GLN A 1 105 ? -0.960 9.451 -1.506 1.00 93.56 105 GLN A O 1
ATOM 856 N N . LEU A 1 106 ? -1.093 8.556 0.542 1.00 94.38 106 LEU A N 1
ATOM 857 C CA . LEU A 1 106 ? 0.018 7.630 0.331 1.00 94.38 106 LEU A CA 1
ATOM 858 C C . LEU A 1 106 ? -0.318 6.583 -0.737 1.00 94.38 106 LEU A C 1
ATOM 860 O O . LEU A 1 106 ? 0.553 6.221 -1.527 1.00 94.38 106 LEU A O 1
ATOM 864 N N . VAL A 1 107 ? -1.566 6.110 -0.779 1.00 95.12 107 VAL A N 1
ATOM 865 C CA . VAL A 1 107 ? -2.009 5.147 -1.790 1.00 95.12 107 VAL A CA 1
ATOM 866 C C . VAL A 1 107 ? -2.123 5.826 -3.156 1.00 95.12 107 VAL A C 1
ATOM 868 O O . VAL A 1 107 ? -1.466 5.396 -4.101 1.00 95.12 107 VAL A O 1
ATOM 871 N N . ASP A 1 108 ? -2.915 6.891 -3.266 1.00 93.44 108 ASP A N 1
ATOM 872 C CA . ASP A 1 108 ? -3.267 7.502 -4.549 1.00 93.44 108 ASP A CA 1
ATOM 873 C C . ASP A 1 108 ? -2.120 8.308 -5.166 1.00 93.44 108 ASP A C 1
ATOM 875 O O . ASP A 1 108 ? -1.775 8.087 -6.323 1.00 93.44 108 ASP A O 1
ATOM 879 N N . GLU A 1 109 ? -1.498 9.222 -4.421 1.00 90.12 109 GLU A N 1
ATOM 880 C CA . GLU A 1 109 ? -0.530 10.172 -4.993 1.00 90.12 109 GLU A CA 1
ATOM 881 C C . GLU A 1 109 ? 0.870 9.571 -5.138 1.00 90.12 109 GLU A C 1
ATOM 883 O O . GLU A 1 109 ? 1.608 9.925 -6.055 1.00 90.12 109 GLU A O 1
ATOM 888 N N . MET A 1 110 ? 1.252 8.669 -4.235 1.00 89.12 110 MET A N 1
ATOM 889 C CA . MET A 1 110 ? 2.633 8.201 -4.133 1.00 89.12 110 MET A CA 1
ATOM 890 C C . MET A 1 110 ? 2.791 6.749 -4.596 1.00 89.12 110 MET A C 1
ATOM 892 O O . MET A 1 110 ? 3.606 6.475 -5.475 1.00 89.12 110 MET A O 1
ATOM 896 N N . ALA A 1 111 ? 2.010 5.810 -4.059 1.00 92.88 111 ALA A N 1
ATOM 897 C CA . ALA A 1 111 ? 2.203 4.397 -4.374 1.00 92.88 111 ALA A CA 1
ATOM 898 C C . ALA A 1 111 ? 1.669 4.007 -5.757 1.00 92.88 111 ALA A C 1
ATOM 900 O O . ALA A 1 111 ? 2.358 3.325 -6.514 1.00 92.88 111 ALA A O 1
ATOM 901 N N . MET A 1 112 ? 0.457 4.433 -6.115 1.00 93.94 112 MET A N 1
ATOM 902 C CA . MET A 1 112 ? -0.196 3.972 -7.342 1.00 93.94 112 MET A CA 1
ATOM 903 C C . MET A 1 112 ? 0.520 4.346 -8.646 1.00 93.94 112 MET A C 1
ATOM 905 O O . MET A 1 112 ? 0.600 3.479 -9.521 1.00 93.94 112 MET A O 1
ATOM 909 N N . PRO A 1 113 ? 1.074 5.562 -8.823 1.00 92.75 113 PRO A N 1
ATOM 910 C CA . PRO A 1 113 ? 1.865 5.879 -10.012 1.00 92.75 113 PRO A CA 1
ATOM 911 C C . PRO A 1 113 ? 3.067 4.942 -10.180 1.00 92.75 113 PRO A C 1
ATOM 913 O O . PRO A 1 113 ? 3.293 4.413 -11.270 1.00 92.75 113 PRO A O 1
ATOM 916 N N . ARG A 1 114 ? 3.794 4.685 -9.087 1.00 92.69 114 ARG A N 1
ATOM 917 C CA . ARG A 1 114 ? 4.970 3.808 -9.060 1.00 92.69 114 ARG A CA 1
ATOM 918 C C . ARG A 1 114 ? 4.593 2.344 -9.290 1.00 92.69 114 ARG A C 1
ATOM 920 O O . ARG A 1 114 ? 5.180 1.690 -10.147 1.00 92.69 114 ARG A O 1
ATOM 927 N N . LEU A 1 115 ? 3.559 1.846 -8.610 1.00 94.25 115 LEU A N 1
ATOM 928 C CA . LEU A 1 115 ? 3.068 0.474 -8.775 1.00 94.25 115 LEU A CA 1
ATOM 929 C C . LEU A 1 115 ? 2.555 0.212 -10.191 1.00 94.25 115 LEU A C 1
ATOM 931 O O . LEU A 1 115 ? 2.896 -0.816 -10.769 1.00 94.25 115 LEU A O 1
ATOM 935 N N . ARG A 1 116 ? 1.801 1.140 -10.795 1.00 94.19 116 ARG A N 1
ATOM 936 C CA . ARG A 1 116 ? 1.378 0.997 -12.197 1.00 94.19 116 ARG A CA 1
ATOM 937 C C . ARG A 1 116 ? 2.561 0.937 -13.145 1.00 94.19 116 ARG A C 1
ATOM 939 O O . ARG A 1 116 ? 2.574 0.088 -14.029 1.00 94.19 116 ARG A O 1
ATOM 946 N N . HIS A 1 117 ? 3.568 1.779 -12.930 1.00 94.00 117 HIS A N 1
ATOM 947 C CA . HIS A 1 117 ? 4.777 1.726 -13.737 1.00 94.00 117 HIS A CA 1
ATOM 948 C C . HIS A 1 117 ? 5.456 0.351 -13.649 1.00 94.00 117 HIS A C 1
ATOM 950 O O . HIS A 1 117 ? 5.745 -0.254 -14.678 1.00 94.00 117 HIS A O 1
ATOM 956 N N . VAL A 1 118 ? 5.630 -0.190 -12.442 1.00 95.69 118 VAL A N 1
ATOM 957 C CA . VAL A 1 118 ? 6.209 -1.528 -12.230 1.00 95.69 118 VAL A CA 1
ATOM 958 C C . VAL A 1 118 ? 5.343 -2.626 -12.850 1.00 95.69 118 VAL A C 1
ATOM 960 O O . VAL A 1 118 ? 5.866 -3.587 -13.412 1.00 95.69 118 VAL A O 1
ATOM 963 N N . MET A 1 119 ? 4.018 -2.502 -12.790 1.00 95.25 119 MET A N 1
ATOM 964 C CA . MET A 1 119 ? 3.108 -3.438 -13.455 1.00 95.25 119 MET A CA 1
ATOM 965 C C . MET A 1 119 ? 3.242 -3.399 -14.982 1.00 95.25 119 MET A C 1
ATOM 967 O O . MET A 1 119 ? 3.089 -4.431 -15.628 1.00 95.25 119 MET A O 1
ATOM 971 N N . GLU A 1 120 ? 3.544 -2.243 -15.566 1.00 95.56 120 GLU A N 1
ATOM 972 C CA . GLU A 1 120 ? 3.713 -2.088 -17.013 1.00 95.56 120 GLU A CA 1
ATOM 973 C C . GLU A 1 120 ? 5.101 -2.515 -17.504 1.00 95.56 120 GLU A C 1
ATOM 975 O O . GLU A 1 120 ? 5.223 -3.086 -18.590 1.00 95.56 120 GLU A O 1
ATOM 980 N N . THR A 1 121 ? 6.152 -2.214 -16.739 1.00 94.38 121 THR A N 1
ATOM 981 C CA . THR A 1 121 ? 7.544 -2.337 -17.200 1.00 94.38 121 THR A CA 1
ATOM 982 C C . THR A 1 121 ? 8.322 -3.453 -16.514 1.00 94.38 121 THR A C 1
ATOM 984 O O . THR A 1 121 ? 9.302 -3.947 -17.073 1.00 94.38 121 THR A O 1
ATOM 987 N N . GLY A 1 122 ? 7.905 -3.850 -15.312 1.00 92.44 122 GLY A N 1
ATOM 988 C CA . GLY A 1 122 ? 8.659 -4.729 -14.426 1.00 92.44 122 GLY A CA 1
ATOM 989 C C . GLY A 1 122 ? 9.813 -4.049 -13.692 1.00 92.44 122 GLY A C 1
ATOM 990 O O . GLY A 1 122 ? 10.555 -4.752 -13.011 1.00 92.44 122 GLY A O 1
ATOM 991 N N . PHE A 1 123 ? 9.969 -2.729 -13.822 1.00 87.81 123 PHE A N 1
ATOM 992 C CA . PHE A 1 123 ? 11.055 -1.958 -13.218 1.00 87.81 123 PHE A CA 1
ATOM 993 C C . PHE A 1 123 ? 10.513 -0.903 -12.268 1.00 87.81 123 PHE A C 1
ATOM 995 O O . PHE A 1 123 ? 9.515 -0.249 -12.564 1.00 87.81 123 PHE A O 1
ATOM 1002 N N . ASP A 1 124 ? 11.201 -0.722 -11.148 1.00 87.56 124 ASP A N 1
ATOM 1003 C CA . ASP A 1 124 ? 10.921 0.341 -10.196 1.00 87.56 124 ASP A CA 1
ATOM 1004 C C . ASP A 1 124 ? 11.802 1.564 -10.499 1.00 87.56 124 ASP A C 1
ATOM 1006 O O . ASP A 1 124 ? 13.015 1.435 -10.638 1.00 87.56 124 ASP A O 1
ATOM 1010 N N . LEU A 1 125 ? 11.200 2.748 -10.650 1.00 70.50 125 LEU A N 1
ATOM 1011 C CA . LEU A 1 125 ? 11.925 3.967 -11.042 1.00 70.50 125 LEU A CA 1
ATOM 1012 C C . LEU A 1 125 ? 12.786 4.543 -9.919 1.00 70.50 125 LEU A C 1
ATOM 1014 O O . LEU A 1 125 ? 13.770 5.217 -10.216 1.00 70.50 125 LEU A O 1
ATOM 1018 N N . ASP A 1 126 ? 12.427 4.272 -8.665 1.00 70.06 126 ASP A N 1
ATOM 1019 C CA . ASP A 1 126 ? 13.141 4.796 -7.497 1.00 70.06 126 ASP A CA 1
ATOM 1020 C C . ASP A 1 126 ? 14.231 3.831 -6.995 1.00 70.06 126 ASP A C 1
ATOM 1022 O O . ASP A 1 126 ? 14.846 4.078 -5.958 1.00 70.06 126 ASP A O 1
ATOM 1026 N N . ASP A 1 127 ? 14.522 2.747 -7.727 1.00 68.81 127 ASP A N 1
ATOM 1027 C CA . ASP A 1 127 ? 15.687 1.898 -7.453 1.00 68.81 127 ASP A CA 1
ATOM 1028 C C . ASP A 1 127 ? 16.969 2.527 -8.043 1.00 68.81 127 ASP A C 1
ATOM 1030 O O . ASP A 1 127 ? 17.634 1.985 -8.932 1.00 68.81 127 ASP A O 1
ATOM 1034 N N . GLU A 1 128 ? 17.304 3.738 -7.575 1.00 64.38 128 GLU A N 1
ATOM 1035 C CA . GLU A 1 128 ? 18.545 4.438 -7.948 1.00 64.38 128 GLU A CA 1
ATOM 1036 C C . GLU A 1 128 ? 19.783 3.588 -7.622 1.00 64.38 128 GLU A C 1
ATOM 1038 O O . GLU A 1 128 ? 20.757 3.596 -8.380 1.00 64.38 128 GLU A O 1
ATOM 1043 N N . ASP A 1 129 ? 19.716 2.796 -6.548 1.00 65.75 129 ASP A N 1
ATOM 1044 C CA . ASP A 1 129 ? 20.767 1.868 -6.138 1.00 65.75 129 ASP A CA 1
ATOM 1045 C C . ASP A 1 129 ? 20.977 0.750 -7.173 1.00 65.75 129 ASP A C 1
ATOM 1047 O O . ASP A 1 129 ? 22.121 0.401 -7.484 1.00 65.75 129 ASP A O 1
ATOM 1051 N N . GLU A 1 130 ? 19.911 0.171 -7.733 1.00 67.12 130 GLU A N 1
ATOM 1052 C CA . GLU A 1 130 ? 20.011 -0.801 -8.825 1.00 67.12 130 GLU A CA 1
ATOM 1053 C C . GLU A 1 130 ? 20.541 -0.150 -10.107 1.00 67.12 130 GLU A C 1
ATOM 1055 O O . GLU A 1 130 ? 21.427 -0.713 -10.761 1.00 67.12 130 GLU A O 1
ATOM 1060 N N . GLY A 1 131 ? 20.089 1.067 -10.424 1.00 71.94 131 GLY A N 1
ATOM 1061 C CA . GLY A 1 131 ? 20.612 1.858 -11.537 1.00 71.94 131 GLY A CA 1
ATOM 1062 C C . GLY A 1 131 ? 22.119 2.101 -11.426 1.00 71.94 131 GLY A C 1
ATOM 1063 O O . GLY A 1 131 ? 22.870 1.842 -12.371 1.00 71.94 131 GLY A O 1
ATOM 1064 N N . GLU A 1 132 ? 22.595 2.535 -10.261 1.00 73.19 132 GLU A N 1
ATOM 1065 C CA . GLU A 1 132 ? 24.017 2.769 -10.013 1.00 73.19 132 GLU A CA 1
ATOM 1066 C C . GLU A 1 132 ? 24.820 1.461 -10.038 1.00 73.19 132 GLU A C 1
ATOM 1068 O O . GLU A 1 132 ? 25.871 1.391 -10.683 1.00 73.19 132 GLU A O 1
ATOM 1073 N N . ARG A 1 133 ? 24.309 0.382 -9.429 1.00 76.69 133 ARG A N 1
ATOM 1074 C CA . ARG A 1 133 ? 24.943 -0.949 -9.488 1.00 76.69 133 ARG A CA 1
ATOM 1075 C C . ARG A 1 133 ? 25.069 -1.459 -10.918 1.00 76.69 133 ARG A C 1
ATOM 1077 O O . ARG A 1 133 ? 26.118 -2.002 -11.272 1.00 76.69 133 ARG A O 1
ATOM 1084 N N . LEU A 1 134 ? 24.048 -1.262 -11.749 1.00 79.88 134 LEU A N 1
ATOM 1085 C CA . LEU A 1 134 ? 24.080 -1.628 -13.161 1.00 79.88 134 LEU A CA 1
ATOM 1086 C C . LEU A 1 134 ? 25.128 -0.809 -13.922 1.00 79.88 134 LEU A C 1
ATOM 1088 O O . LEU A 1 134 ? 25.915 -1.375 -14.681 1.00 79.88 134 LEU A O 1
ATOM 1092 N N . LEU A 1 135 ? 25.186 0.508 -13.701 1.00 83.56 135 LEU A N 1
ATOM 1093 C CA . LEU A 1 135 ? 26.194 1.369 -14.326 1.00 83.56 135 LEU A CA 1
ATOM 1094 C C . LEU A 1 135 ? 27.616 0.948 -13.926 1.00 83.56 135 LEU A C 1
ATOM 1096 O O . LEU A 1 135 ? 28.497 0.861 -14.785 1.00 83.56 135 LEU A O 1
ATOM 1100 N N . LEU A 1 136 ? 27.836 0.623 -12.649 1.00 82.00 136 LEU A N 1
ATOM 1101 C CA . LEU A 1 136 ? 29.116 0.118 -12.149 1.00 82.00 136 LEU A CA 1
ATOM 1102 C C . LEU A 1 136 ? 29.485 -1.235 -12.773 1.00 82.00 136 LEU A C 1
ATOM 1104 O O . LEU A 1 136 ? 30.633 -1.421 -13.184 1.00 82.00 136 LEU A O 1
ATOM 1108 N N . ALA A 1 137 ? 28.528 -2.158 -12.897 1.00 83.31 137 ALA A N 1
ATOM 1109 C CA . ALA A 1 137 ? 28.738 -3.450 -13.548 1.00 83.31 137 ALA A CA 1
ATOM 1110 C C . ALA A 1 137 ? 29.116 -3.285 -15.030 1.00 83.31 137 ALA A C 1
ATOM 1112 O O . ALA A 1 137 ? 30.113 -3.850 -15.484 1.00 83.31 137 ALA A O 1
ATOM 1113 N N . LEU A 1 138 ? 28.393 -2.435 -15.766 1.00 85.06 138 LEU A N 1
ATOM 1114 C CA . LEU A 1 138 ? 28.688 -2.125 -17.168 1.00 85.06 138 LEU A CA 1
ATOM 1115 C C . LEU A 1 138 ? 30.073 -1.492 -17.341 1.00 85.06 138 LEU A C 1
ATOM 1117 O O . LEU A 1 138 ? 30.792 -1.820 -18.285 1.00 85.06 138 LEU A O 1
ATOM 1121 N N . GLN A 1 139 ? 30.474 -0.603 -16.429 1.00 84.12 139 GLN A N 1
ATOM 1122 C CA . GLN A 1 139 ? 31.803 0.006 -16.446 1.00 84.12 139 GLN A CA 1
ATOM 1123 C C . GLN A 1 139 ? 32.917 -1.012 -16.167 1.00 84.12 139 GLN A C 1
ATOM 1125 O O . GLN A 1 139 ? 34.007 -0.881 -16.731 1.00 84.12 139 GLN A O 1
ATOM 1130 N N . ALA A 1 140 ? 32.663 -2.006 -15.310 1.00 86.12 140 ALA A N 1
ATOM 1131 C CA . ALA A 1 140 ? 33.615 -3.070 -15.005 1.00 86.12 140 ALA A CA 1
ATOM 1132 C C . ALA A 1 140 ? 33.795 -4.042 -16.182 1.00 86.12 140 ALA A C 1
ATOM 1134 O O . ALA A 1 140 ? 34.926 -4.411 -16.498 1.00 86.12 140 ALA A O 1
ATOM 1135 N N . GLU A 1 141 ? 32.706 -4.429 -16.853 1.00 89.81 141 GLU A N 1
ATOM 1136 C CA . GLU A 1 141 ? 32.757 -5.338 -18.006 1.00 89.81 141 GLU A CA 1
ATOM 1137 C C . GLU A 1 141 ? 33.268 -4.657 -19.283 1.00 89.81 141 GLU A C 1
ATOM 1139 O O . GLU A 1 141 ? 33.993 -5.270 -20.069 1.00 89.81 141 GLU A O 1
ATOM 1144 N N . ALA A 1 142 ? 32.921 -3.383 -19.493 1.00 89.75 142 ALA A N 1
ATOM 1145 C CA . ALA A 1 142 ? 33.273 -2.627 -20.691 1.00 89.75 142 ALA A CA 1
ATOM 1146 C C . ALA A 1 142 ? 33.712 -1.188 -20.352 1.00 89.75 142 ALA A C 1
ATOM 1148 O O . ALA A 1 142 ? 32.925 -0.237 -20.465 1.00 89.75 142 ALA A O 1
ATOM 1149 N N . PRO A 1 143 ? 34.996 -0.985 -19.999 1.00 88.06 143 PRO A N 1
ATOM 1150 C CA . PRO A 1 143 ? 35.519 0.334 -19.672 1.00 88.06 143 PRO A CA 1
ATOM 1151 C C . PRO A 1 143 ? 35.294 1.346 -20.803 1.00 88.06 143 PRO A C 1
ATOM 1153 O O . PRO A 1 143 ? 35.739 1.155 -21.934 1.00 88.06 143 PRO A O 1
ATOM 1156 N N . GLY A 1 144 ? 34.611 2.449 -20.486 1.00 85.56 144 GLY A N 1
ATOM 1157 C CA . GLY A 1 144 ? 34.324 3.531 -21.432 1.00 85.56 144 GLY A CA 1
ATOM 1158 C C . GLY A 1 144 ? 32.957 3.440 -22.115 1.00 85.56 144 GLY A C 1
ATOM 1159 O O . GLY A 1 144 ? 32.549 4.421 -22.743 1.00 85.56 144 GLY A O 1
ATOM 1160 N N . LEU A 1 145 ? 32.209 2.342 -21.946 1.00 87.31 145 LEU A N 1
ATOM 1161 C CA . LEU A 1 145 ? 30.845 2.205 -22.469 1.00 87.31 145 LEU A CA 1
ATOM 1162 C C . LEU A 1 145 ? 29.896 3.263 -21.891 1.00 87.31 145 LEU A C 1
ATOM 1164 O O . LEU A 1 145 ? 29.097 3.828 -22.637 1.00 87.31 145 LEU A O 1
ATOM 1168 N N . LEU A 1 146 ? 30.043 3.610 -20.608 1.00 87.50 146 LEU A N 1
ATOM 1169 C CA . LEU A 1 146 ? 29.240 4.661 -19.975 1.00 87.50 146 LEU A CA 1
ATOM 1170 C C . LEU A 1 146 ? 29.361 6.007 -20.704 1.00 87.50 146 LEU A C 1
ATOM 1172 O O . LEU A 1 146 ? 28.351 6.636 -20.995 1.00 87.50 146 LEU A O 1
ATOM 1176 N N . SER A 1 147 ? 30.570 6.397 -21.123 1.00 88.19 147 SER A N 1
ATOM 1177 C CA . SER A 1 147 ? 30.785 7.644 -21.880 1.00 88.19 147 SER A CA 1
ATOM 1178 C C . SER A 1 147 ? 30.149 7.624 -23.279 1.00 88.19 147 SER A C 1
ATOM 1180 O O . SER A 1 147 ? 29.820 8.658 -23.865 1.00 88.19 147 SER A O 1
ATOM 1182 N N . VAL A 1 148 ? 29.998 6.437 -23.873 1.00 90.88 148 VAL A N 1
ATOM 1183 C CA . VAL A 1 148 ? 29.295 6.264 -25.149 1.00 90.88 148 VAL A CA 1
ATOM 1184 C C . VAL A 1 148 ? 27.789 6.385 -24.929 1.00 90.88 148 VAL A C 1
ATOM 1186 O O . VAL A 1 148 ? 27.133 7.100 -25.687 1.00 90.88 148 VAL A O 1
ATOM 1189 N N . LEU A 1 149 ? 27.261 5.737 -23.886 1.00 88.44 149 LEU A N 1
ATOM 1190 C CA . LEU A 1 149 ? 25.849 5.802 -23.507 1.00 88.44 149 LEU A CA 1
ATOM 1191 C C . LEU A 1 149 ? 25.425 7.230 -23.159 1.00 88.44 149 LEU A C 1
ATOM 1193 O O . LEU A 1 149 ? 24.425 7.702 -23.692 1.00 88.44 149 LEU A O 1
ATOM 1197 N N . GLU A 1 150 ? 26.222 7.943 -22.365 1.00 88.94 150 GLU A N 1
ATOM 1198 C CA . GLU A 1 150 ? 25.971 9.333 -21.976 1.00 88.94 150 GLU A CA 1
ATOM 1199 C C . GLU A 1 150 ? 25.809 10.238 -23.208 1.00 88.94 150 GLU A C 1
ATOM 1201 O O . GLU A 1 150 ? 24.765 10.867 -23.393 1.00 88.94 150 GLU A O 1
ATOM 1206 N N . ARG A 1 151 ? 26.770 10.197 -24.144 1.00 91.44 151 ARG A N 1
ATOM 1207 C CA . ARG A 1 151 ? 26.692 10.957 -25.407 1.00 91.44 151 ARG A CA 1
ATOM 1208 C C . ARG A 1 151 ? 25.488 10.560 -26.264 1.00 91.44 151 ARG A C 1
ATOM 1210 O O . ARG A 1 151 ? 24.864 11.412 -26.899 1.00 91.44 151 ARG A O 1
ATOM 1217 N N . ALA A 1 152 ? 25.154 9.270 -26.313 1.00 88.62 152 ALA A N 1
ATOM 1218 C CA . ALA A 1 152 ? 24.008 8.781 -27.076 1.00 88.62 152 ALA A CA 1
ATOM 1219 C C . ALA A 1 152 ? 22.671 9.253 -26.473 1.00 88.62 152 ALA A C 1
ATOM 1221 O O . ALA A 1 152 ? 21.759 9.640 -27.214 1.00 88.62 152 ALA A O 1
ATOM 1222 N N . MET A 1 153 ? 22.561 9.264 -25.141 1.00 89.62 153 MET A N 1
ATOM 1223 C CA . MET A 1 153 ? 21.394 9.758 -24.408 1.00 89.62 153 MET A CA 1
ATOM 1224 C C . MET A 1 153 ? 21.233 11.273 -24.557 1.00 89.62 153 MET A C 1
ATOM 1226 O O . MET A 1 153 ? 20.125 11.733 -24.843 1.00 89.62 153 MET A O 1
ATOM 1230 N N . GLU A 1 154 ? 22.318 12.049 -24.472 1.00 89.38 154 GLU A N 1
ATOM 1231 C CA . GLU A 1 154 ? 22.298 13.493 -24.742 1.00 89.38 154 GLU A CA 1
ATOM 1232 C C . GLU A 1 154 ? 21.812 13.800 -26.163 1.00 89.38 154 GLU A C 1
ATOM 1234 O O . GLU A 1 154 ? 20.892 14.602 -26.349 1.00 89.38 154 GLU A O 1
ATOM 1239 N N . ALA A 1 155 ? 22.345 13.100 -27.169 1.00 89.25 155 ALA A N 1
ATOM 1240 C CA . ALA A 1 155 ? 21.919 13.258 -28.558 1.00 89.25 155 ALA A CA 1
ATOM 1241 C C . ALA A 1 155 ? 20.442 12.873 -28.776 1.00 89.25 155 ALA A C 1
ATOM 1243 O O . ALA A 1 155 ? 19.763 13.424 -29.646 1.00 89.25 155 ALA A O 1
ATOM 1244 N N . ARG A 1 156 ? 19.904 11.914 -28.008 1.00 86.00 156 ARG A N 1
ATOM 1245 C CA . ARG A 1 156 ? 18.471 11.566 -28.029 1.00 86.00 156 ARG A CA 1
ATOM 1246 C C . ARG A 1 156 ? 17.619 12.652 -27.368 1.00 86.00 156 ARG A C 1
ATOM 1248 O O . ARG A 1 156 ? 16.599 13.033 -27.938 1.00 86.00 156 ARG A O 1
ATOM 1255 N N . LYS A 1 157 ? 18.039 13.180 -26.216 1.00 84.69 157 LYS A N 1
ATOM 1256 C CA . LYS A 1 157 ? 17.329 14.245 -25.486 1.00 84.69 157 LYS A CA 1
ATOM 1257 C C . LYS A 1 157 ? 17.259 15.542 -26.295 1.00 84.69 157 LYS A C 1
ATOM 1259 O O . LYS A 1 157 ? 16.212 16.184 -26.327 1.00 84.69 157 LYS A O 1
ATOM 1264 N N . GLN A 1 158 ? 18.340 15.894 -26.997 1.00 80.50 158 GLN A N 1
ATOM 1265 C CA . GLN A 1 158 ? 18.373 17.046 -27.905 1.00 80.50 158 GLN A CA 1
ATOM 1266 C C . GLN A 1 158 ? 17.398 16.883 -29.076 1.00 80.50 158 GLN A C 1
ATOM 1268 O O . GLN A 1 158 ? 16.628 17.800 -29.355 1.00 80.50 158 GLN A O 1
ATOM 1273 N N . ARG A 1 159 ? 17.354 15.694 -29.695 1.00 78.12 159 ARG A N 1
ATOM 1274 C CA . ARG A 1 159 ? 16.381 15.388 -30.755 1.00 78.12 159 ARG A CA 1
ATOM 1275 C C . ARG A 1 159 ? 14.941 15.449 -30.244 1.00 78.12 159 ARG A C 1
ATOM 1277 O O . ARG A 1 159 ? 14.115 16.095 -30.873 1.00 78.12 159 ARG A O 1
ATOM 1284 N N . GLY A 1 160 ? 14.646 14.859 -29.083 1.00 71.94 160 GLY A N 1
ATOM 1285 C CA . GLY A 1 160 ? 13.310 14.915 -28.474 1.00 71.94 160 GLY A CA 1
ATOM 1286 C C . GLY A 1 160 ? 12.827 16.342 -28.172 1.00 71.94 160 GLY A C 1
ATOM 1287 O O . GLY A 1 160 ? 11.665 16.653 -28.408 1.00 71.94 160 GLY A O 1
ATOM 1288 N N . ARG A 1 161 ? 13.725 17.235 -27.728 1.00 64.81 161 ARG A N 1
ATOM 1289 C CA . ARG A 1 161 ? 13.422 18.667 -27.534 1.00 64.81 161 ARG A CA 1
ATOM 1290 C C . ARG A 1 161 ? 13.189 19.425 -28.844 1.00 64.81 161 ARG A C 1
ATOM 1292 O O . ARG A 1 161 ? 12.342 20.308 -28.870 1.00 64.81 161 ARG A O 1
ATOM 1299 N N . GLN A 1 162 ? 13.912 19.092 -29.913 1.00 60.25 162 GLN A N 1
ATOM 1300 C CA . GLN A 1 162 ? 13.690 19.687 -31.237 1.00 60.25 162 GLN A CA 1
ATOM 1301 C C . GLN A 1 162 ? 12.301 19.342 -31.796 1.00 60.25 162 GLN A C 1
ATOM 1303 O O . GLN A 1 162 ? 11.600 20.238 -32.246 1.00 60.25 162 GLN A O 1
ATOM 1308 N N . TYR A 1 163 ? 11.849 18.089 -31.665 1.00 53.56 163 TYR A N 1
ATOM 1309 C CA . TYR A 1 163 ? 10.506 17.682 -32.111 1.00 53.56 163 TYR A CA 1
ATOM 1310 C C . TYR A 1 163 ? 9.356 18.392 -31.367 1.00 53.56 163 TYR A C 1
ATOM 1312 O O . TYR A 1 163 ? 8.325 18.677 -31.973 1.00 53.56 163 TYR A O 1
ATOM 1320 N N . MET A 1 164 ? 9.518 18.715 -30.077 1.00 53.06 164 MET A N 1
ATOM 1321 C CA . MET A 1 164 ? 8.521 19.496 -29.322 1.00 53.06 164 MET A CA 1
ATOM 1322 C C . MET A 1 164 ? 8.490 20.980 -29.717 1.00 53.06 164 MET A C 1
ATOM 1324 O O . MET A 1 164 ? 7.435 21.598 -29.631 1.00 53.06 164 MET A O 1
ATOM 1328 N N . ASN A 1 165 ? 9.615 21.544 -30.166 1.00 58.16 165 ASN A N 1
ATOM 1329 C CA . ASN A 1 165 ? 9.686 22.938 -30.616 1.00 58.16 165 ASN A CA 1
ATOM 1330 C C . ASN A 1 165 ? 9.209 23.137 -32.066 1.00 58.16 165 ASN A C 1
ATOM 1332 O O . ASN A 1 165 ? 8.796 24.242 -32.402 1.00 58.16 165 ASN A O 1
ATOM 1336 N N . ASP A 1 166 ? 9.250 22.091 -32.897 1.00 57.47 166 ASP A N 1
ATOM 1337 C CA . ASP A 1 166 ? 8.816 22.122 -34.306 1.00 57.47 166 ASP A CA 1
ATOM 1338 C C . ASP A 1 166 ? 7.380 21.589 -34.519 1.00 57.47 166 ASP A C 1
ATOM 1340 O O . ASP A 1 166 ? 6.927 21.448 -35.657 1.00 57.47 166 ASP A O 1
ATOM 1344 N N . SER A 1 167 ? 6.640 21.279 -33.446 1.00 46.66 167 SER A N 1
ATOM 1345 C CA . SER A 1 167 ? 5.216 20.926 -33.551 1.00 46.66 167 SER A CA 1
ATOM 1346 C C . SER A 1 167 ? 4.400 22.179 -33.925 1.00 46.66 167 SER A C 1
ATOM 1348 O O . SER A 1 167 ? 4.577 23.209 -33.270 1.00 46.66 167 SER A O 1
ATOM 1350 N N . PRO A 1 168 ? 3.526 22.146 -34.953 1.00 49.78 168 PRO A N 1
ATOM 1351 C CA . PRO A 1 168 ? 2.787 23.334 -35.370 1.00 49.78 168 PRO A CA 1
ATOM 1352 C C . PRO A 1 168 ? 1.852 23.787 -34.245 1.00 49.78 168 PRO A C 1
ATOM 1354 O O . PRO A 1 168 ? 1.104 22.980 -33.696 1.00 49.78 168 PRO A O 1
ATOM 1357 N N . SER A 1 169 ? 1.876 25.077 -33.908 1.00 51.91 169 SER A N 1
ATOM 1358 C CA . SER A 1 169 ? 0.827 25.678 -33.090 1.00 51.91 169 SER A CA 1
ATOM 1359 C C . SER A 1 169 ? -0.482 25.636 -33.878 1.00 51.91 169 SER A C 1
ATOM 1361 O O . SER A 1 169 ? -0.579 26.275 -34.927 1.00 51.91 169 SER A O 1
ATOM 1363 N N . ASP A 1 170 ? -1.485 24.915 -33.375 1.00 51.50 170 ASP A N 1
ATOM 1364 C CA . ASP A 1 170 ? -2.877 25.026 -33.822 1.00 51.50 170 ASP A CA 1
ATOM 1365 C C . ASP A 1 170 ? -3.389 26.444 -33.507 1.00 51.50 170 ASP A C 1
ATOM 1367 O O . ASP A 1 170 ? -4.067 26.692 -32.511 1.00 51.50 170 ASP A O 1
ATOM 1371 N N . SER A 1 171 ? -2.998 27.420 -34.323 1.00 48.47 171 SER A N 1
ATOM 1372 C CA . SER A 1 171 ? -3.506 28.792 -34.262 1.00 48.47 171 SER A CA 1
ATOM 1373 C C . SER A 1 171 ? -3.731 29.430 -35.631 1.00 48.47 171 SER A C 1
ATOM 1375 O O . SER A 1 171 ? -4.084 30.602 -35.679 1.00 48.47 171 SER A O 1
ATOM 1377 N N . ASP A 1 172 ? -3.618 28.674 -36.725 1.00 48.56 172 ASP A N 1
ATOM 1378 C CA . ASP A 1 172 ? -3.901 29.172 -38.074 1.00 48.56 172 ASP A CA 1
ATOM 1379 C C . ASP A 1 172 ? -5.088 28.429 -38.694 1.00 48.56 172 ASP A C 1
ATOM 1381 O O . ASP A 1 172 ? -4.978 27.727 -39.697 1.00 48.56 172 ASP A O 1
ATOM 1385 N N . THR A 1 173 ? -6.273 28.572 -38.100 1.00 48.03 173 THR A N 1
ATOM 1386 C CA . THR A 1 173 ? -7.524 28.383 -38.850 1.00 48.03 173 THR A CA 1
ATOM 1387 C C . THR A 1 173 ? -8.641 29.240 -38.268 1.00 48.03 173 THR A C 1
ATOM 1389 O O . THR A 1 173 ? -9.474 28.726 -37.542 1.00 48.03 173 THR A O 1
ATOM 1392 N N . VAL A 1 174 ? -8.671 30.537 -38.597 1.00 45.72 174 VAL A N 1
ATOM 1393 C CA . VAL A 1 174 ? -9.890 31.252 -39.034 1.00 45.72 174 VAL A CA 1
ATOM 1394 C C . VAL A 1 174 ? -9.451 32.519 -39.774 1.00 45.72 174 VAL A C 1
ATOM 1396 O O . VAL A 1 174 ? -9.006 33.469 -39.137 1.00 45.72 174 VAL A O 1
ATOM 1399 N N . GLN A 1 175 ? -9.625 32.544 -41.097 1.00 38.53 175 GLN A N 1
ATOM 1400 C CA . GLN A 1 175 ? -10.108 33.707 -41.855 1.00 38.53 175 GLN A CA 1
ATOM 1401 C C . GLN A 1 175 ? -10.324 33.299 -43.320 1.00 38.53 175 GLN A C 1
ATOM 1403 O O . GLN A 1 175 ? -9.375 33.245 -44.094 1.00 38.53 175 GLN A O 1
ATOM 1408 N N . GLU A 1 176 ? -11.561 32.930 -43.657 1.00 38.62 176 GLU A N 1
ATOM 1409 C CA . GLU A 1 176 ? -12.442 33.642 -44.609 1.00 38.62 176 GLU A CA 1
ATOM 1410 C C . GLU A 1 176 ? -13.832 32.990 -44.647 1.00 38.62 176 GLU A C 1
ATOM 1412 O O . GLU A 1 176 ? -13.914 31.742 -44.723 1.00 38.62 176 GLU A O 1
#